Protein AF-A0A1H1FPR4-F1 (afdb_monomer_lite)

pLDDT: mean 75.67, std 19.86, range [38.19, 98.69]

Structure (mmCIF, N/CA/C/O backbone):
data_AF-A0A1H1FPR4-F1
#
_entry.id   AF-A0A1H1FPR4-F1
#
loop_
_atom_site.group_PDB
_atom_site.id
_atom_site.type_symbol
_atom_site.label_atom_id
_atom_site.label_alt_id
_atom_site.label_comp_id
_atom_site.label_asym_id
_atom_site.label_entity_id
_atom_site.label_seq_id
_atom_site.pdbx_PDB_ins_code
_atom_site.Cartn_x
_atom_site.Cartn_y
_atom_site.Cartn_z
_atom_site.occupancy
_atom_site.B_iso_or_equiv
_atom_site.auth_seq_id
_atom_site.auth_comp_id
_atom_site.auth_asym_id
_atom_site.auth_atom_id
_atom_site.pdbx_PDB_model_num
ATOM 1 N N . MET A 1 1 ? -59.303 -16.116 -23.645 1.00 38.19 1 MET A N 1
ATOM 2 C CA . MET A 1 1 ? -59.374 -14.776 -24.265 1.00 38.19 1 MET A CA 1
ATOM 3 C C . MET A 1 1 ? -58.955 -13.757 -23.212 1.00 38.19 1 MET A C 1
ATOM 5 O O . MET A 1 1 ? -59.707 -13.529 -22.277 1.00 38.19 1 MET A O 1
ATOM 9 N N . ARG A 1 2 ? -57.719 -13.250 -23.271 1.00 38.69 2 ARG A N 1
ATOM 10 C CA . ARG A 1 2 ? -57.224 -12.173 -22.400 1.00 38.69 2 ARG A CA 1
ATOM 11 C C . ARG A 1 2 ? -56.630 -11.097 -23.301 1.00 38.69 2 ARG A C 1
ATOM 13 O O . ARG A 1 2 ? -55.570 -11.296 -23.879 1.00 38.69 2 ARG A O 1
ATOM 20 N N . THR A 1 3 ? -57.348 -9.996 -23.438 1.00 39.88 3 THR A N 1
ATOM 21 C CA . THR A 1 3 ? -56.842 -8.715 -23.935 1.00 39.88 3 THR A CA 1
ATOM 22 C C . THR A 1 3 ? -56.737 -7.772 -22.748 1.00 39.88 3 THR A C 1
ATOM 24 O O . THR A 1 3 ? -57.637 -7.800 -21.920 1.00 39.88 3 THR A O 1
ATOM 27 N N . LEU A 1 4 ? -55.664 -6.983 -22.681 1.00 45.28 4 LEU A N 1
ATOM 28 C CA . LEU A 1 4 ? -55.531 -5.616 -22.137 1.00 45.28 4 LEU A CA 1
ATOM 29 C C . LEU A 1 4 ? -54.097 -5.459 -21.593 1.00 45.28 4 LEU A C 1
ATOM 31 O O . LEU A 1 4 ? -53.625 -6.348 -20.897 1.00 45.28 4 LEU A O 1
ATOM 35 N N . THR A 1 5 ? -53.330 -4.386 -21.753 1.00 43.66 5 THR A N 1
ATOM 36 C CA . THR A 1 5 ? -53.257 -3.241 -22.670 1.00 43.66 5 THR A CA 1
ATOM 37 C C . THR A 1 5 ? -51.860 -2.673 -22.403 1.00 43.66 5 THR A C 1
ATOM 39 O O . THR A 1 5 ? -51.445 -2.573 -21.248 1.00 43.66 5 THR A O 1
ATOM 42 N N . GLY A 1 6 ? -51.104 -2.369 -23.457 1.00 43.75 6 GLY A N 1
ATOM 43 C CA . GLY A 1 6 ? -49.732 -1.873 -23.362 1.00 43.75 6 GLY A CA 1
ATOM 44 C C . GLY A 1 6 ? -49.647 -0.494 -22.705 1.00 43.75 6 GLY A C 1
ATOM 45 O O . GLY A 1 6 ? -50.279 0.457 -23.162 1.00 43.75 6 GLY A O 1
ATOM 46 N N . ALA A 1 7 ? -48.821 -0.376 -21.667 1.00 49.09 7 ALA A N 1
ATOM 47 C CA . ALA A 1 7 ? -48.416 0.905 -21.107 1.00 49.09 7 ALA A CA 1
ATOM 48 C C . ALA A 1 7 ? -47.246 1.465 -21.933 1.00 49.09 7 ALA A C 1
ATOM 50 O O . ALA A 1 7 ? -46.097 1.055 -21.775 1.00 49.09 7 ALA A O 1
ATOM 51 N N . ARG A 1 8 ? -47.540 2.401 -22.842 1.00 53.94 8 ARG A N 1
ATOM 52 C CA . ARG A 1 8 ? -46.518 3.275 -23.436 1.00 53.94 8 ARG A CA 1
ATOM 53 C C . ARG A 1 8 ? -46.096 4.273 -22.361 1.00 53.94 8 ARG A C 1
ATOM 55 O O . ARG A 1 8 ? -46.830 5.210 -22.066 1.00 53.94 8 ARG A O 1
ATOM 62 N N . ALA A 1 9 ? -44.927 4.059 -21.767 1.00 53.78 9 ALA A N 1
ATOM 63 C CA . ALA A 1 9 ? -44.278 5.064 -20.941 1.00 53.78 9 ALA A CA 1
ATOM 64 C C . ALA A 1 9 ? -43.805 6.207 -21.853 1.00 53.78 9 ALA A C 1
ATOM 66 O O . ALA A 1 9 ? -42.829 6.069 -22.589 1.00 53.78 9 ALA A O 1
ATOM 67 N N . CYS A 1 10 ? -44.530 7.325 -21.845 1.00 42.03 10 CYS A N 1
ATOM 68 C CA . CYS A 1 10 ? -44.064 8.568 -22.444 1.00 42.03 10 CYS A CA 1
ATOM 69 C C . CYS A 1 10 ? -42.917 9.110 -21.584 1.00 42.03 10 CYS A C 1
ATOM 71 O O . CYS A 1 10 ? -43.144 9.682 -20.521 1.00 42.03 10 CYS A O 1
ATOM 73 N N . ILE A 1 11 ? -41.681 8.910 -22.039 1.00 56.12 11 ILE A N 1
ATOM 74 C CA . ILE A 1 11 ? -40.514 9.610 -21.505 1.00 56.12 11 ILE A CA 1
ATOM 75 C C . ILE A 1 11 ? -40.670 11.075 -21.919 1.00 56.12 11 ILE A C 1
ATOM 77 O O . ILE A 1 11 ? -40.460 11.431 -23.077 1.00 56.12 11 ILE A O 1
ATOM 81 N N . VAL A 1 12 ? -41.093 11.923 -20.982 1.00 54.78 12 VAL A N 1
ATOM 82 C CA . VAL A 1 12 ? -41.051 13.375 -21.159 1.00 54.78 12 VAL A CA 1
ATOM 83 C C . VAL A 1 12 ? -39.583 13.776 -21.071 1.00 54.78 12 VAL A C 1
ATOM 85 O O . VAL A 1 12 ? -39.021 13.901 -19.985 1.00 54.78 12 VAL A O 1
ATOM 88 N N . ALA A 1 13 ? -38.938 13.920 -22.227 1.00 52.47 13 ALA A N 1
ATOM 89 C CA . ALA A 1 13 ? -37.641 14.563 -22.327 1.00 52.47 13 ALA A CA 1
ATOM 90 C C . ALA A 1 13 ? -37.830 16.039 -21.959 1.00 52.47 13 ALA A C 1
ATOM 92 O O . ALA A 1 13 ? -38.255 16.850 -22.782 1.00 52.47 13 ALA A O 1
ATOM 93 N N . ILE A 1 14 ? -37.565 16.383 -20.700 1.00 56.62 14 ILE A N 1
ATOM 94 C CA . ILE A 1 14 ? -37.436 17.777 -20.289 1.00 56.62 14 ILE A CA 1
ATOM 95 C C . ILE A 1 14 ? -36.138 18.265 -20.927 1.00 56.62 14 ILE A C 1
ATOM 97 O O . ILE A 1 14 ? -35.048 18.062 -20.396 1.00 56.62 14 ILE A O 1
ATOM 101 N N . ALA A 1 15 ? -36.258 18.853 -22.116 1.00 56.34 15 ALA A N 1
ATOM 102 C CA . ALA A 1 15 ? -35.202 19.648 -22.709 1.00 56.34 15 ALA A CA 1
ATOM 103 C C . ALA A 1 15 ? -34.997 20.856 -21.792 1.00 56.34 15 ALA A C 1
ATOM 105 O O . ALA A 1 15 ? -35.689 21.867 -21.895 1.00 56.34 15 ALA A O 1
ATOM 106 N N . VAL A 1 16 ? -34.081 20.721 -20.834 1.00 54.50 16 VAL A N 1
ATOM 107 C CA . VAL A 1 16 ? -33.573 21.857 -20.074 1.00 54.50 16 VAL A CA 1
ATOM 108 C C . VAL A 1 16 ? -32.734 22.659 -21.060 1.00 54.50 16 VAL A C 1
ATOM 110 O O . VAL A 1 16 ? -31.539 22.427 -21.229 1.00 54.50 16 VAL A O 1
ATOM 113 N N . SER A 1 17 ? -33.393 23.560 -21.787 1.00 57.31 17 SER A N 1
ATOM 114 C CA . SER A 1 17 ? -32.734 24.612 -22.545 1.00 57.31 17 SER A CA 1
ATOM 115 C C . SER A 1 17 ? -32.020 25.501 -21.539 1.00 57.31 17 SER A C 1
ATOM 117 O O . SER A 1 17 ? -32.609 26.429 -20.990 1.00 57.31 17 SER A O 1
ATOM 119 N N . TRP A 1 18 ? -30.754 25.195 -21.263 1.00 51.25 18 TRP A N 1
ATOM 120 C CA . TRP A 1 18 ? -29.868 26.161 -20.639 1.00 51.25 18 TRP A CA 1
ATOM 121 C C . TRP A 1 18 ? -29.733 27.318 -21.631 1.00 51.25 18 TRP A C 1
ATOM 123 O O . TRP A 1 18 ? -29.214 27.097 -22.730 1.00 51.25 18 TRP A O 1
ATOM 133 N N . PRO A 1 19 ? -30.208 28.536 -21.316 1.00 52.88 19 PRO A N 1
ATOM 134 C CA . PRO A 1 19 ? -29.803 29.676 -22.109 1.00 52.88 19 PRO A CA 1
ATOM 135 C C . PRO A 1 19 ? -28.280 29.731 -22.026 1.00 52.88 19 PRO A C 1
ATOM 137 O O . PRO A 1 19 ? -27.708 29.683 -20.934 1.00 52.88 19 PRO A O 1
ATOM 140 N N . ALA A 1 20 ? -27.621 29.796 -23.180 1.00 60.09 20 ALA A N 1
ATOM 141 C CA . ALA A 1 20 ? -26.224 30.175 -23.248 1.00 60.09 20 ALA A CA 1
ATOM 142 C C . ALA A 1 20 ? -26.132 31.618 -22.740 1.00 60.09 20 ALA A C 1
ATOM 144 O O . ALA A 1 20 ? -26.226 32.574 -23.507 1.00 60.09 20 ALA A O 1
ATOM 145 N N . ILE A 1 21 ? -26.019 31.784 -21.423 1.00 59.81 21 ILE A N 1
ATOM 146 C CA . ILE A 1 21 ? -25.610 33.044 -20.827 1.00 59.81 21 ILE A CA 1
ATOM 147 C C . ILE A 1 21 ? -24.144 33.183 -21.216 1.00 59.81 21 ILE A C 1
ATOM 149 O O . ILE A 1 21 ? -23.246 32.647 -20.569 1.00 59.81 21 ILE A O 1
ATOM 153 N N . VAL A 1 22 ? -23.915 33.865 -22.334 1.00 56.72 22 VAL A N 1
ATOM 154 C CA . VAL A 1 22 ? -22.601 34.374 -22.699 1.00 56.72 22 VAL A CA 1
ATOM 155 C C . VAL A 1 22 ? -22.276 35.448 -21.667 1.00 56.72 22 VAL A C 1
ATOM 157 O O . VAL A 1 22 ? -22.630 36.614 -21.823 1.00 56.72 22 VAL A O 1
ATOM 160 N N . LEU A 1 23 ? -21.639 35.052 -20.566 1.00 53.31 23 LEU A N 1
ATOM 161 C CA . LEU A 1 23 ? -20.931 35.995 -19.714 1.00 53.31 23 LEU A CA 1
ATOM 162 C C . LEU A 1 23 ? -19.725 36.474 -20.522 1.00 53.31 23 LEU A C 1
ATOM 164 O O . LEU A 1 23 ? -18.669 35.842 -20.514 1.00 53.31 23 LEU A O 1
ATOM 168 N N . ALA A 1 24 ? -19.895 37.579 -21.247 1.00 52.72 24 ALA A N 1
ATOM 169 C CA . ALA A 1 24 ? -18.784 38.379 -21.735 1.00 52.72 24 ALA A CA 1
ATOM 170 C C . ALA A 1 24 ? -18.049 38.945 -20.510 1.00 52.72 24 ALA A C 1
ATOM 172 O O . ALA A 1 24 ? -18.307 40.055 -20.057 1.00 52.72 24 ALA A O 1
ATOM 173 N N . GLN A 1 25 ? -17.174 38.134 -19.916 1.00 49.97 25 GLN A N 1
ATOM 174 C CA . GLN A 1 25 ? -16.250 38.571 -18.880 1.00 49.97 25 GLN A CA 1
ATOM 175 C C . GLN A 1 25 ? -15.122 39.336 -19.567 1.00 49.97 25 GLN A C 1
ATOM 177 O O . GLN A 1 25 ? -14.065 38.786 -19.864 1.00 49.97 25 GLN A O 1
ATOM 182 N N . SER A 1 26 ? -15.344 40.617 -19.850 1.00 57.44 26 SER A N 1
ATOM 183 C CA . SER A 1 26 ? -14.222 41.540 -19.970 1.00 57.44 26 SER A CA 1
ATOM 184 C C . SER A 1 26 ? -13.587 41.643 -18.585 1.00 57.44 26 SER A C 1
ATOM 186 O O . SER A 1 26 ? -14.205 42.179 -17.662 1.00 57.44 26 SER A O 1
ATOM 188 N N . ALA A 1 27 ? -12.393 41.069 -18.423 1.00 57.62 27 ALA A N 1
ATOM 189 C CA . ALA A 1 27 ? -11.623 41.188 -17.193 1.00 57.62 27 ALA A CA 1
ATOM 190 C C . ALA A 1 27 ? -11.406 42.682 -16.880 1.00 57.62 27 ALA A C 1
ATOM 192 O O . ALA A 1 27 ? -10.983 43.424 -17.774 1.00 57.62 27 ALA A O 1
ATOM 193 N N . PRO A 1 28 ? -11.711 43.155 -15.659 1.00 60.66 28 PRO A N 1
ATOM 194 C CA . PRO A 1 28 ? -11.405 44.523 -15.278 1.00 60.66 28 PRO A CA 1
ATOM 195 C C . PRO A 1 28 ? -9.892 44.738 -15.367 1.00 60.66 28 PRO A C 1
ATOM 197 O O . PRO A 1 28 ? -9.113 43.999 -14.768 1.00 60.66 28 PRO A O 1
ATOM 200 N N . THR A 1 29 ? -9.474 45.745 -16.134 1.00 64.44 29 THR A N 1
ATOM 201 C CA . THR A 1 29 ? -8.078 46.186 -16.182 1.00 64.44 29 THR A CA 1
ATOM 202 C C . THR A 1 29 ? -7.654 46.640 -14.784 1.00 64.44 29 THR A C 1
ATOM 204 O O . THR A 1 29 ? -8.335 47.500 -14.213 1.00 64.44 29 THR A O 1
ATOM 207 N N . PRO A 1 30 ? -6.567 46.095 -14.212 1.00 59.00 30 PRO A N 1
ATOM 208 C CA . PRO A 1 30 ? -6.102 46.517 -12.901 1.00 59.00 30 PRO A CA 1
ATOM 209 C C . PRO A 1 30 ? -5.648 47.987 -12.940 1.00 59.00 30 PRO A C 1
ATOM 211 O O . PRO A 1 30 ? -5.125 48.445 -13.962 1.00 59.00 30 PRO A O 1
ATOM 214 N N . PRO A 1 31 ? -5.842 48.750 -11.850 1.00 66.50 31 PRO A N 1
ATOM 215 C CA . PRO A 1 31 ? -5.324 50.108 -11.755 1.00 66.50 31 PRO A CA 1
ATOM 216 C C . PRO A 1 31 ? -3.788 50.099 -11.869 1.00 66.50 31 PRO A C 1
ATOM 218 O O . PRO A 1 31 ? -3.139 49.170 -11.377 1.00 66.50 31 PRO A O 1
ATOM 221 N N . PRO A 1 32 ? -3.181 51.120 -12.498 1.00 64.19 32 PRO A N 1
ATOM 222 C CA . PRO A 1 32 ? -1.733 51.183 -12.648 1.00 64.19 32 PRO A CA 1
ATOM 223 C C . PRO A 1 32 ? -1.058 51.251 -11.270 1.00 64.19 32 PRO A C 1
ATOM 225 O O . PRO A 1 32 ? -1.374 52.126 -10.467 1.00 64.19 32 PRO A O 1
ATOM 228 N N . GLY A 1 33 ? -0.123 50.332 -11.003 1.00 63.41 33 GLY A N 1
ATOM 229 C CA . GLY A 1 33 ? 0.738 50.371 -9.811 1.00 63.41 33 GLY A CA 1
ATOM 230 C C . GLY A 1 33 ? 0.690 49.152 -8.884 1.00 63.41 33 GLY A C 1
ATOM 231 O O . GLY A 1 33 ? 1.468 49.113 -7.935 1.00 63.41 33 GLY A O 1
ATOM 232 N N . ILE A 1 34 ? -0.153 48.147 -9.144 1.00 55.28 34 ILE A N 1
ATOM 233 C CA . ILE A 1 34 ? -0.073 46.852 -8.446 1.00 55.28 34 ILE A CA 1
ATOM 234 C C . ILE A 1 34 ? 0.767 45.890 -9.305 1.00 55.28 34 ILE A C 1
ATOM 236 O O . ILE A 1 34 ? 0.373 45.626 -10.442 1.00 55.28 34 ILE A O 1
ATOM 240 N N . PRO A 1 35 ? 1.913 45.370 -8.824 1.00 59.03 35 PRO A N 1
ATOM 241 C CA . PRO A 1 35 ? 2.645 44.341 -9.554 1.00 59.03 35 PRO A CA 1
ATOM 242 C C . PRO A 1 35 ? 1.796 43.067 -9.643 1.00 59.03 35 PRO A C 1
ATOM 244 O O . PRO A 1 35 ? 1.210 42.632 -8.651 1.00 59.03 35 PRO A O 1
ATOM 247 N N . GLU A 1 36 ? 1.728 42.471 -10.832 1.00 57.53 36 GLU A N 1
ATOM 248 C CA . GLU A 1 36 ? 1.049 41.195 -11.046 1.00 57.53 36 GLU A CA 1
ATOM 249 C C . GLU A 1 36 ? 1.699 40.121 -10.159 1.00 57.53 36 GLU A C 1
ATOM 251 O O . GLU A 1 36 ? 2.926 39.980 -10.128 1.00 57.53 36 GLU A O 1
ATOM 256 N N . ALA A 1 37 ? 0.891 39.403 -9.373 1.00 62.94 37 ALA A N 1
ATOM 257 C CA . ALA A 1 37 ? 1.402 38.334 -8.525 1.00 62.94 37 ALA A CA 1
ATOM 258 C C . ALA A 1 37 ? 2.059 37.265 -9.418 1.00 62.94 37 ALA A C 1
ATOM 260 O O . ALA A 1 37 ? 1.462 36.894 -10.432 1.00 62.94 37 ALA A O 1
ATOM 261 N N . PRO A 1 38 ? 3.256 36.746 -9.081 1.00 59.19 38 PRO A N 1
ATOM 262 C CA . PRO A 1 38 ? 3.921 35.757 -9.918 1.00 59.19 38 PRO A CA 1
ATOM 263 C C . PRO A 1 38 ? 3.021 34.532 -10.118 1.00 59.19 38 PRO A C 1
ATOM 265 O O . PRO A 1 38 ? 2.760 33.782 -9.175 1.00 59.19 38 PRO A O 1
ATOM 268 N N . ILE A 1 39 ? 2.547 34.308 -11.345 1.00 66.00 39 ILE A N 1
ATOM 269 C CA . ILE A 1 39 ? 1.852 33.071 -11.704 1.00 66.00 39 ILE A CA 1
ATOM 270 C C . ILE A 1 39 ? 2.922 31.981 -11.773 1.00 66.00 39 ILE A C 1
ATOM 272 O O . ILE A 1 39 ? 3.635 31.841 -12.764 1.00 66.00 39 ILE A O 1
ATOM 276 N N . GLY A 1 40 ? 3.088 31.246 -10.676 1.00 49.41 40 GLY A N 1
ATOM 277 C CA . GLY A 1 40 ? 4.188 30.305 -10.526 1.00 49.41 40 GLY A CA 1
ATOM 278 C C . GLY A 1 40 ? 3.878 29.146 -9.592 1.00 49.41 40 GLY A C 1
ATOM 279 O O . GLY A 1 40 ? 4.593 28.943 -8.619 1.00 49.41 40 GLY A O 1
ATOM 280 N N . HIS A 1 41 ? 2.889 28.312 -9.914 1.00 58.78 41 HIS A N 1
ATOM 281 C CA . HIS A 1 41 ? 2.938 26.912 -9.477 1.00 58.78 41 HIS A CA 1
ATOM 282 C C . HIS A 1 41 ? 3.896 26.154 -10.406 1.00 58.78 41 HIS A C 1
ATOM 284 O O . HIS A 1 41 ? 3.476 25.354 -11.239 1.00 58.78 41 HIS A O 1
ATOM 290 N N . ARG A 1 42 ? 5.202 26.436 -10.329 1.00 69.69 42 ARG A N 1
ATOM 291 C CA . ARG A 1 42 ? 6.185 25.588 -11.008 1.00 69.69 42 ARG A CA 1
ATOM 292 C C . ARG A 1 42 ? 6.304 24.308 -10.186 1.00 69.69 42 ARG A C 1
ATOM 294 O O . ARG A 1 42 ? 6.854 24.342 -9.089 1.00 69.69 42 ARG A O 1
ATOM 301 N N . GLN A 1 43 ? 5.783 23.191 -10.696 1.00 61.91 43 GLN A N 1
ATOM 302 C CA . GLN A 1 43 ? 6.103 21.885 -10.119 1.00 61.91 43 GLN A CA 1
ATOM 303 C C . GLN A 1 43 ? 7.633 21.713 -10.134 1.00 61.91 43 GLN A C 1
ATOM 305 O O . GLN A 1 43 ? 8.254 21.981 -11.171 1.00 61.91 43 GLN A O 1
ATOM 310 N N . PRO A 1 44 ? 8.251 21.302 -9.011 1.00 64.25 44 PRO A N 1
ATOM 311 C CA . PRO A 1 44 ? 9.666 20.975 -8.976 1.00 64.25 44 PRO A CA 1
ATOM 312 C C . PRO A 1 44 ? 9.990 19.963 -10.077 1.00 64.25 44 PRO A C 1
ATOM 314 O O . PRO A 1 44 ? 9.358 18.914 -10.184 1.00 64.25 44 PRO A O 1
ATOM 317 N N . THR A 1 45 ? 10.966 20.282 -10.920 1.00 64.12 45 THR A N 1
ATOM 318 C CA . THR A 1 45 ? 11.543 19.302 -11.847 1.00 64.12 45 THR A CA 1
ATOM 319 C C . THR A 1 45 ? 12.381 18.300 -11.053 1.00 64.12 45 THR A C 1
ATOM 321 O O . THR A 1 45 ? 12.915 18.673 -10.010 1.00 64.12 45 THR A O 1
ATOM 324 N N . ALA A 1 46 ? 12.557 17.066 -11.538 1.00 61.78 46 ALA A N 1
ATOM 325 C CA . ALA A 1 46 ? 13.282 16.007 -10.816 1.00 61.78 46 ALA A CA 1
ATOM 326 C C . ALA A 1 46 ? 14.637 16.463 -10.227 1.00 61.78 46 ALA A C 1
ATOM 328 O O . ALA A 1 46 ? 14.929 16.171 -9.076 1.00 61.78 46 ALA A O 1
ATOM 329 N N . GLY A 1 47 ? 15.399 17.293 -10.952 1.00 65.44 47 GLY A N 1
ATOM 330 C CA . GLY A 1 47 ? 16.683 17.833 -10.476 1.00 65.44 47 GLY A CA 1
ATOM 331 C C . GLY A 1 47 ? 16.612 18.890 -9.361 1.00 65.44 47 GLY A C 1
ATOM 332 O O . GLY A 1 47 ? 17.649 19.329 -8.882 1.00 65.44 47 GLY A O 1
ATOM 333 N N . SER A 1 48 ? 15.417 19.331 -8.957 1.00 63.72 48 SER A N 1
ATOM 334 C CA . SER A 1 48 ? 15.208 20.267 -7.834 1.00 63.72 48 SER A CA 1
ATOM 335 C C . SER A 1 48 ? 14.745 19.579 -6.548 1.00 63.72 48 SER A C 1
ATOM 337 O O . SER A 1 48 ? 14.579 20.244 -5.527 1.00 63.72 48 SER A O 1
ATOM 339 N N . VAL A 1 49 ? 14.550 18.258 -6.590 1.00 69.75 49 VAL A N 1
ATOM 340 C CA . VAL A 1 49 ? 14.283 17.451 -5.402 1.00 69.75 49 VAL A CA 1
ATOM 341 C C . VAL A 1 49 ? 15.641 17.013 -4.841 1.00 69.75 49 VAL A C 1
ATOM 343 O O . VAL A 1 49 ? 16.368 16.308 -5.542 1.00 69.75 49 VAL A O 1
ATOM 346 N N . PRO A 1 50 ? 16.037 17.446 -3.630 1.00 63.78 50 PRO A N 1
ATOM 347 C CA . PRO A 1 50 ? 17.248 16.931 -3.001 1.00 63.78 50 PRO A CA 1
ATOM 348 C C . PRO A 1 50 ? 17.144 15.410 -2.828 1.00 63.78 50 PRO A C 1
ATOM 350 O O . PRO A 1 50 ? 16.044 14.865 -2.704 1.00 63.78 50 PRO A O 1
ATOM 353 N N . ALA A 1 51 ? 18.284 14.715 -2.833 1.00 61.56 51 ALA A N 1
ATOM 354 C CA . ALA A 1 51 ? 18.311 13.290 -2.526 1.00 61.56 51 ALA A CA 1
ATOM 355 C C . ALA A 1 51 ? 17.656 13.039 -1.154 1.00 61.56 51 ALA A C 1
ATOM 357 O O . ALA A 1 51 ? 17.684 13.895 -0.271 1.00 61.56 51 ALA A O 1
ATOM 358 N N . ASN A 1 52 ? 17.016 11.883 -0.981 1.00 64.44 52 ASN A N 1
ATOM 359 C CA . ASN A 1 52 ? 16.344 11.548 0.270 1.00 64.44 52 ASN A CA 1
ATOM 360 C C . ASN A 1 52 ? 17.380 11.325 1.391 1.00 64.44 52 ASN A C 1
ATOM 362 O O . ASN A 1 52 ? 17.841 10.209 1.613 1.00 64.44 52 ASN A O 1
ATOM 366 N N . ASP A 1 53 ? 17.741 12.394 2.100 1.00 60.69 53 ASP A N 1
ATOM 367 C CA . ASP A 1 53 ? 18.652 12.367 3.251 1.00 60.69 53 ASP A CA 1
ATOM 368 C C . ASP A 1 53 ? 17.940 11.981 4.569 1.00 60.69 53 ASP A C 1
ATOM 370 O O . ASP A 1 53 ? 18.540 12.018 5.645 1.00 60.69 53 ASP A O 1
ATOM 374 N N . SER A 1 54 ? 16.655 11.590 4.526 1.00 53.81 54 SER A N 1
ATOM 375 C CA . SER A 1 54 ? 15.862 11.287 5.734 1.00 53.81 54 SER A CA 1
ATOM 376 C C . SER A 1 54 ? 16.090 9.885 6.315 1.00 53.81 54 SER A C 1
ATOM 378 O O . SER A 1 54 ? 15.472 9.527 7.316 1.00 53.81 54 SER A O 1
ATOM 380 N N . VAL A 1 55 ? 17.030 9.095 5.788 1.00 55.28 55 VAL A N 1
ATOM 381 C CA . VAL A 1 55 ? 17.429 7.804 6.384 1.00 55.28 55 VAL A CA 1
ATOM 382 C C . VAL A 1 55 ? 18.455 7.981 7.507 1.00 55.28 55 VAL A C 1
ATOM 384 O O . VAL A 1 55 ? 19.513 7.356 7.518 1.00 55.28 55 VAL A O 1
ATOM 387 N N . LYS A 1 56 ? 18.146 8.809 8.511 1.00 50.59 56 LYS A N 1
ATOM 388 C CA . LYS A 1 56 ? 18.865 8.759 9.789 1.00 50.59 56 LYS A CA 1
ATOM 389 C C . LYS A 1 56 ? 18.016 8.059 10.838 1.00 50.59 56 LYS A C 1
ATOM 391 O O . LYS A 1 56 ? 17.354 8.696 11.648 1.00 50.59 56 LYS A O 1
ATOM 396 N N . GLY A 1 57 ? 18.135 6.732 10.849 1.00 48.12 57 GLY A N 1
ATOM 397 C CA . GLY A 1 57 ? 17.987 5.955 12.075 1.00 48.12 57 GLY A CA 1
ATOM 398 C C . GLY A 1 57 ? 17.035 4.774 11.998 1.00 48.12 57 GLY A C 1
ATOM 399 O O . GLY A 1 57 ? 15.983 4.819 12.613 1.00 48.12 57 GLY A O 1
ATOM 400 N N . LEU A 1 58 ? 17.471 3.685 11.367 1.00 49.69 58 LEU A N 1
ATOM 401 C CA . LEU A 1 58 ? 17.300 2.328 11.893 1.00 49.69 58 LEU A CA 1
ATOM 402 C C . LEU A 1 58 ? 18.653 1.644 11.687 1.00 49.69 58 LEU A C 1
ATOM 404 O O . LEU A 1 58 ? 19.167 1.607 10.571 1.00 49.69 58 LEU A O 1
ATOM 408 N N . GLY A 1 59 ? 19.280 1.253 12.794 1.00 39.28 59 GLY A N 1
ATOM 409 C CA . GLY A 1 59 ? 20.664 0.801 12.844 1.00 39.28 59 GLY A CA 1
ATOM 410 C C . GLY A 1 59 ? 20.956 -0.328 11.861 1.00 39.28 59 GLY A C 1
ATOM 411 O O . GLY A 1 59 ? 20.168 -1.255 11.696 1.00 39.28 59 GLY A O 1
ATOM 412 N N . ALA A 1 60 ? 22.116 -0.226 11.220 1.00 49.19 60 ALA A N 1
ATOM 413 C CA . ALA A 1 60 ? 22.734 -1.332 10.524 1.00 49.19 60 ALA A CA 1
ATOM 414 C C . ALA A 1 60 ? 23.303 -2.300 11.570 1.00 49.19 60 ALA A C 1
ATOM 416 O O . ALA A 1 60 ? 24.395 -2.078 12.091 1.00 49.19 60 ALA A O 1
ATOM 417 N N . ASP A 1 61 ? 22.579 -3.376 11.862 1.00 39.56 61 ASP A N 1
ATOM 418 C CA . ASP A 1 61 ? 23.228 -4.641 12.174 1.00 39.56 61 ASP A CA 1
ATOM 419 C C . ASP A 1 61 ? 23.300 -5.465 10.883 1.00 39.56 61 ASP A C 1
ATOM 421 O O . ASP A 1 61 ? 22.314 -5.829 10.247 1.00 39.56 61 ASP A O 1
ATOM 425 N N . ALA A 1 62 ? 24.531 -5.653 10.421 1.00 46.03 62 ALA A N 1
ATOM 426 C CA . ALA A 1 62 ? 24.849 -6.564 9.346 1.00 46.03 62 ALA A CA 1
ATOM 427 C C . ALA A 1 62 ? 25.068 -7.950 9.960 1.00 46.03 62 ALA A C 1
ATOM 429 O O . ALA A 1 62 ? 26.086 -8.192 10.606 1.00 46.03 62 ALA A O 1
ATOM 430 N N . ALA A 1 63 ? 24.140 -8.869 9.715 1.00 45.25 63 ALA A N 1
ATOM 431 C CA . ALA A 1 63 ? 24.400 -10.302 9.752 1.00 45.25 63 ALA A CA 1
ATOM 432 C C . ALA A 1 63 ? 23.603 -10.964 8.623 1.00 45.25 63 ALA A C 1
ATOM 434 O O . ALA A 1 63 ? 22.395 -10.780 8.498 1.00 45.25 63 ALA A O 1
ATOM 435 N N . GLY A 1 64 ? 24.328 -11.645 7.737 1.00 45.88 64 GLY A N 1
ATOM 436 C CA . GLY A 1 64 ? 23.815 -12.181 6.485 1.00 45.88 64 GLY A CA 1
ATOM 437 C C . GLY A 1 64 ? 22.880 -13.381 6.625 1.00 45.88 64 GLY A C 1
ATOM 438 O O . GLY A 1 64 ? 22.691 -13.945 7.699 1.00 45.88 64 GLY A O 1
ATOM 439 N N . GLY A 1 65 ? 22.366 -13.799 5.469 1.00 44.50 65 GLY A N 1
ATOM 440 C CA . GLY A 1 65 ? 21.673 -15.068 5.280 1.00 44.50 65 GLY A CA 1
ATOM 441 C C . GLY A 1 65 ? 20.183 -14.898 5.026 1.00 44.50 65 GLY A C 1
ATOM 442 O O . GLY A 1 65 ? 19.425 -14.495 5.903 1.00 44.50 65 GLY A O 1
ATOM 443 N N . ASP A 1 66 ? 19.788 -15.244 3.807 1.00 48.41 66 ASP A N 1
ATOM 444 C CA . ASP A 1 66 ? 18.444 -15.423 3.267 1.00 48.41 66 ASP A CA 1
ATOM 445 C C . ASP A 1 66 ? 17.440 -16.032 4.258 1.00 48.41 66 ASP A C 1
ATOM 447 O O . ASP A 1 66 ? 17.096 -17.207 4.210 1.00 48.41 66 ASP A O 1
ATOM 451 N N . THR A 1 67 ? 16.919 -15.214 5.163 1.00 50.09 67 THR A N 1
ATOM 452 C CA . THR A 1 67 ? 15.786 -15.578 6.013 1.00 50.09 67 THR A CA 1
ATOM 453 C C . THR A 1 67 ? 14.989 -14.331 6.315 1.00 50.09 67 THR A C 1
ATOM 455 O O . THR A 1 67 ? 14.821 -13.878 7.442 1.00 50.09 67 THR A O 1
ATOM 458 N N . PHE A 1 68 ? 14.405 -13.791 5.258 1.00 51.47 68 PHE A N 1
ATOM 459 C CA . PHE A 1 68 ? 13.110 -13.183 5.433 1.00 51.47 68 PHE A CA 1
ATOM 460 C C . PHE A 1 68 ? 12.191 -14.195 6.147 1.00 51.47 68 PHE A C 1
ATOM 462 O O . PHE A 1 68 ? 11.839 -15.232 5.582 1.00 51.47 68 PHE A O 1
ATOM 469 N N . GLY A 1 69 ? 11.887 -13.942 7.421 1.00 58.75 69 GLY A N 1
ATOM 470 C CA . GLY A 1 69 ? 11.150 -14.863 8.286 1.00 58.75 69 GLY A CA 1
ATOM 471 C C . GLY A 1 69 ? 9.731 -15.205 7.786 1.00 58.75 69 GLY A C 1
ATOM 472 O O . GLY A 1 69 ? 9.299 -14.750 6.723 1.00 58.75 69 GLY A O 1
ATOM 473 N N . PRO A 1 70 ? 8.939 -15.971 8.564 1.00 62.53 70 PRO A N 1
ATOM 474 C CA . PRO A 1 70 ? 7.584 -16.412 8.185 1.00 62.53 70 PRO A CA 1
ATOM 475 C C . PRO A 1 70 ? 6.628 -15.276 7.769 1.00 62.53 70 PRO A C 1
ATOM 477 O O . PRO A 1 70 ? 5.647 -15.511 7.058 1.00 62.53 70 PRO A O 1
ATOM 480 N N . ALA A 1 71 ? 6.930 -14.033 8.150 1.00 67.94 71 ALA A N 1
ATOM 481 C CA . ALA A 1 71 ? 6.186 -12.851 7.742 1.00 67.94 71 ALA A CA 1
ATOM 482 C C . ALA A 1 71 ? 6.202 -12.597 6.226 1.00 67.94 71 ALA A C 1
ATOM 484 O O . ALA A 1 71 ? 5.152 -12.270 5.681 1.00 67.94 71 ALA A O 1
ATOM 485 N N . LEU A 1 72 ? 7.314 -12.825 5.510 1.00 72.88 72 LEU A N 1
ATOM 486 C CA . LEU A 1 72 ? 7.340 -12.598 4.054 1.00 72.88 72 LEU A CA 1
ATOM 487 C C . LEU A 1 72 ? 6.398 -13.528 3.289 1.00 72.88 72 LEU A C 1
ATOM 489 O O . LEU A 1 72 ? 5.821 -13.130 2.282 1.00 72.88 72 LEU A O 1
ATOM 493 N N . ARG A 1 73 ? 6.203 -14.758 3.778 1.00 79.69 73 ARG A N 1
ATOM 494 C CA . ARG A 1 73 ? 5.233 -15.701 3.193 1.00 79.69 73 ARG A CA 1
ATOM 495 C C . ARG A 1 73 ? 3.791 -15.221 3.352 1.00 79.69 73 ARG A C 1
ATOM 497 O O . ARG A 1 73 ? 2.918 -15.669 2.618 1.00 79.69 73 ARG A O 1
ATOM 504 N N . SER A 1 74 ? 3.565 -14.346 4.326 1.00 87.69 74 SER A N 1
ATOM 505 C CA . SER A 1 74 ? 2.255 -13.831 4.710 1.00 87.69 74 SER A CA 1
ATOM 506 C C . SER A 1 74 ? 1.944 -12.477 4.071 1.00 87.69 74 SER A C 1
ATOM 508 O O . SER A 1 74 ? 0.799 -12.033 4.143 1.00 87.69 74 SER A O 1
ATOM 510 N N . LEU A 1 75 ? 2.943 -11.815 3.475 1.00 94.06 75 LEU A N 1
ATOM 511 C CA . LEU A 1 75 ? 2.743 -10.571 2.744 1.00 94.06 75 LEU A CA 1
ATOM 512 C C . LEU A 1 75 ? 2.077 -10.834 1.388 1.00 94.06 75 LEU A C 1
ATOM 514 O O . LEU A 1 75 ? 2.348 -11.856 0.746 1.00 94.06 75 LEU A O 1
ATOM 518 N N . PRO A 1 76 ? 1.255 -9.891 0.896 1.00 93.94 76 PRO A N 1
ATOM 519 C CA . PRO A 1 76 ? 0.833 -9.916 -0.493 1.00 93.94 76 PRO A CA 1
ATOM 520 C C . PRO A 1 76 ? 2.059 -9.812 -1.410 1.00 93.94 76 PRO A C 1
ATOM 522 O O . PRO A 1 76 ? 3.012 -9.077 -1.140 1.00 93.94 76 PRO A O 1
ATOM 525 N N . LYS A 1 77 ? 2.035 -10.573 -2.506 1.00 94.06 77 LYS A N 1
ATOM 526 C CA . LYS A 1 77 ? 3.077 -10.547 -3.536 1.00 94.06 77 LYS A CA 1
ATOM 527 C C . LYS A 1 77 ? 2.747 -9.436 -4.529 1.00 94.06 77 LYS A C 1
ATOM 529 O O . LYS A 1 77 ? 1.886 -9.633 -5.384 1.00 94.06 77 LYS A O 1
ATOM 534 N N . LEU A 1 78 ? 3.383 -8.280 -4.370 1.00 95.94 78 LEU A N 1
ATOM 535 C CA . LEU A 1 78 ? 3.234 -7.135 -5.267 1.00 95.94 78 LEU A CA 1
ATOM 536 C C . LEU A 1 78 ? 4.436 -7.087 -6.217 1.00 95.94 78 LEU A C 1
ATOM 538 O O . LEU A 1 78 ? 5.559 -7.408 -5.820 1.00 95.94 78 LEU A O 1
ATOM 542 N N . ASP A 1 79 ? 4.200 -6.729 -7.479 1.00 96.38 79 ASP A N 1
ATOM 543 C CA . ASP A 1 79 ? 5.256 -6.652 -8.489 1.00 96.38 79 ASP A CA 1
ATOM 544 C C . ASP A 1 79 ? 5.870 -5.249 -8.512 1.00 96.38 79 ASP A C 1
ATOM 546 O O . ASP A 1 79 ? 5.352 -4.336 -9.149 1.00 96.38 79 ASP A O 1
ATOM 550 N N . ILE A 1 80 ? 7.012 -5.103 -7.839 1.00 96.69 80 ILE A N 1
ATOM 551 C CA . ILE A 1 80 ? 7.742 -3.834 -7.717 1.00 96.69 80 ILE A CA 1
ATOM 552 C C . ILE A 1 80 ? 8.095 -3.234 -9.088 1.00 96.69 80 ILE A C 1
ATOM 554 O O . ILE A 1 80 ? 8.065 -2.016 -9.265 1.00 96.69 80 ILE A O 1
ATOM 558 N N . LYS A 1 81 ? 8.421 -4.061 -10.089 1.00 95.31 81 LYS A N 1
ATOM 559 C CA . LYS A 1 81 ? 8.783 -3.551 -11.420 1.00 95.31 81 LYS A CA 1
ATOM 560 C C . LYS A 1 81 ? 7.562 -3.002 -12.144 1.00 95.31 81 LYS A C 1
ATOM 562 O O . LYS A 1 81 ? 7.666 -1.964 -12.795 1.00 95.31 81 LYS A O 1
ATOM 567 N N . ALA A 1 82 ? 6.417 -3.673 -12.024 1.00 95.62 82 ALA A N 1
ATOM 568 C CA . ALA A 1 82 ? 5.155 -3.179 -12.555 1.00 95.62 82 ALA A CA 1
ATOM 569 C C . ALA A 1 82 ? 4.773 -1.847 -11.895 1.00 95.62 82 ALA A C 1
ATOM 571 O O . ALA A 1 82 ? 4.416 -0.902 -12.603 1.00 95.62 82 ALA A O 1
ATOM 572 N N . THR A 1 83 ? 4.934 -1.736 -10.575 1.00 96.12 83 THR A N 1
ATOM 573 C CA . THR A 1 83 ? 4.693 -0.505 -9.804 1.00 96.12 83 THR A CA 1
ATOM 574 C C . THR A 1 83 ? 5.577 0.642 -10.279 1.00 96.12 83 THR A C 1
ATOM 576 O O . THR A 1 83 ? 5.079 1.716 -10.615 1.00 96.12 83 THR A O 1
ATOM 579 N N . CYS A 1 84 ? 6.877 0.389 -10.435 1.00 95.69 84 CYS A N 1
ATOM 580 C CA . CYS A 1 84 ? 7.845 1.401 -10.851 1.00 95.69 84 CYS A CA 1
ATOM 581 C C . CYS A 1 84 ? 7.897 1.655 -12.362 1.00 95.69 84 CYS A C 1
ATOM 583 O O . CYS A 1 84 ? 8.629 2.539 -12.802 1.00 95.69 84 CYS A O 1
ATOM 585 N N . SER A 1 85 ? 7.135 0.926 -13.181 1.00 92.69 85 SER A N 1
ATOM 586 C CA . SER A 1 85 ? 7.190 1.034 -14.648 1.00 92.69 85 SER A CA 1
ATOM 587 C C . SER A 1 85 ? 6.978 2.465 -15.161 1.00 92.69 85 SER A C 1
ATOM 589 O O . SER A 1 85 ? 7.642 2.892 -16.101 1.00 92.69 85 SER A O 1
ATOM 591 N N . ARG A 1 86 ? 6.121 3.245 -14.492 1.00 88.69 86 ARG A N 1
ATOM 592 C CA . ARG A 1 86 ? 5.846 4.651 -14.832 1.00 88.69 86 ARG A CA 1
ATOM 593 C C . ARG A 1 86 ? 7.004 5.605 -14.541 1.00 88.69 86 ARG A C 1
ATOM 595 O O . ARG A 1 86 ? 7.032 6.693 -15.101 1.00 88.69 86 ARG A O 1
ATOM 602 N N . ALA A 1 87 ? 7.949 5.207 -13.691 1.00 89.19 87 ALA A N 1
ATOM 603 C CA . ALA A 1 87 ? 9.148 5.983 -13.387 1.00 89.19 87 ALA A CA 1
ATOM 604 C C . ALA A 1 87 ? 10.291 5.725 -14.387 1.00 89.19 87 ALA A C 1
ATOM 606 O O . ALA A 1 87 ? 11.375 6.291 -14.237 1.00 89.19 87 ALA A O 1
ATOM 607 N N . GLN A 1 88 ? 10.086 4.863 -15.394 1.00 86.94 88 GLN A N 1
ATOM 608 C CA . GLN A 1 88 ? 11.092 4.633 -16.427 1.00 86.94 88 GLN A CA 1
ATOM 609 C C . GLN A 1 88 ? 11.316 5.888 -17.288 1.00 86.94 88 GLN A C 1
ATOM 611 O O . GLN A 1 88 ? 10.361 6.589 -17.632 1.00 86.94 88 GLN A O 1
ATOM 616 N N . PRO A 1 89 ? 12.570 6.178 -17.676 1.00 81.12 89 PRO A N 1
ATOM 617 C CA . PRO A 1 89 ? 12.867 7.324 -18.523 1.00 81.12 89 PRO A CA 1
ATOM 618 C C . PRO A 1 89 ? 12.303 7.112 -19.936 1.00 81.12 89 PRO A C 1
ATOM 620 O O . PRO A 1 89 ? 12.588 6.105 -20.578 1.00 81.12 89 PRO A O 1
ATOM 623 N N . ILE A 1 90 ? 11.538 8.087 -20.440 1.00 76.31 90 ILE A N 1
ATOM 624 C CA . ILE A 1 90 ? 10.869 7.998 -21.752 1.00 76.31 90 ILE A CA 1
ATOM 625 C C . ILE A 1 90 ? 11.869 8.159 -22.915 1.00 76.31 90 ILE A C 1
ATOM 627 O O . ILE A 1 90 ? 11.672 7.555 -23.964 1.00 76.31 90 ILE A O 1
ATOM 631 N N . SER A 1 91 ? 12.959 8.919 -22.736 1.00 70.19 91 SER A N 1
ATOM 632 C CA . SER A 1 91 ? 14.167 8.968 -23.591 1.00 70.19 91 SER A CA 1
ATOM 633 C C . SER A 1 91 ? 15.194 9.927 -22.974 1.00 70.19 91 SER A C 1
ATOM 635 O O . SER A 1 91 ? 14.824 11.026 -22.577 1.00 70.19 91 SER A O 1
ATOM 637 N N . GLY A 1 92 ? 16.471 9.534 -22.873 1.00 60.97 92 GLY A N 1
ATOM 638 C CA . GLY A 1 92 ? 17.579 10.430 -22.481 1.00 60.97 92 GLY A CA 1
ATOM 639 C C . GLY A 1 92 ? 17.535 11.040 -21.066 1.00 60.97 92 GLY A C 1
ATOM 640 O O . GLY A 1 92 ? 18.377 11.874 -20.752 1.00 60.97 92 GLY A O 1
ATOM 641 N N . GLY A 1 93 ? 16.572 10.649 -20.225 1.00 62.59 93 GLY A N 1
ATOM 642 C CA . GLY A 1 93 ? 16.395 11.157 -18.860 1.00 62.59 93 GLY A CA 1
ATOM 643 C C . GLY A 1 93 ? 17.175 10.380 -17.794 1.00 62.59 93 GLY A C 1
ATOM 644 O O . GLY A 1 93 ? 17.724 9.306 -18.050 1.00 62.59 93 GLY A O 1
ATOM 645 N N . GLU A 1 94 ? 17.201 10.915 -16.573 1.00 60.84 94 GLU A N 1
ATOM 646 C CA . GLU A 1 94 ? 17.917 10.297 -15.459 1.00 60.84 94 GLU A CA 1
ATOM 647 C C . GLU A 1 94 ? 17.287 8.962 -15.031 1.00 60.84 94 GLU A C 1
ATOM 649 O O . GLU A 1 94 ? 16.103 8.874 -14.711 1.00 60.84 94 GLU A O 1
ATOM 654 N N . LYS A 1 95 ? 18.119 7.918 -14.925 1.00 69.06 95 LYS A N 1
ATOM 655 C CA . LYS A 1 95 ? 17.759 6.620 -14.318 1.00 69.06 95 LYS A CA 1
ATOM 656 C C . LYS A 1 95 ? 17.428 6.726 -12.815 1.00 69.06 95 LYS A C 1
ATOM 658 O O . LYS A 1 95 ? 17.045 5.726 -12.208 1.00 69.06 95 LYS A O 1
ATOM 663 N 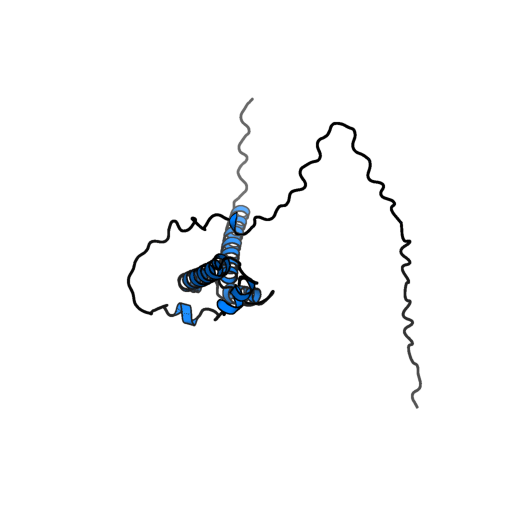N . SER A 1 96 ? 17.599 7.910 -12.223 1.00 81.88 96 SER A N 1
ATOM 664 C CA . SER A 1 96 ? 17.479 8.190 -10.791 1.00 81.88 96 SER A CA 1
ATOM 665 C C . SER A 1 96 ? 16.067 7.923 -10.264 1.00 81.88 96 SER A C 1
ATOM 667 O O . SER A 1 96 ? 15.931 7.248 -9.249 1.00 81.88 96 SER A O 1
ATOM 669 N N . ALA A 1 97 ? 15.018 8.351 -10.977 1.00 87.94 97 ALA A N 1
ATOM 670 C CA . ALA A 1 97 ? 13.630 8.202 -10.526 1.00 87.94 97 ALA A CA 1
ATOM 671 C C . ALA A 1 97 ? 13.171 6.735 -10.463 1.00 87.94 97 ALA A C 1
ATOM 673 O O . ALA A 1 97 ? 12.585 6.305 -9.471 1.00 87.94 97 ALA A O 1
ATOM 674 N N . TYR A 1 98 ? 13.483 5.943 -11.496 1.00 91.50 98 TYR A N 1
ATOM 675 C CA . TYR A 1 98 ? 13.177 4.511 -11.499 1.00 91.50 98 TYR A CA 1
ATOM 676 C C . TYR A 1 98 ? 13.911 3.783 -10.368 1.00 91.50 98 TYR A C 1
ATOM 678 O O . TYR A 1 98 ? 13.304 2.992 -9.651 1.00 91.50 98 TYR A O 1
ATOM 686 N N . GLN A 1 99 ? 15.199 4.082 -10.170 1.00 92.31 99 GLN A N 1
ATOM 687 C CA . GLN A 1 99 ? 15.984 3.466 -9.101 1.00 92.31 99 GLN A CA 1
ATOM 688 C C . GLN A 1 99 ? 15.491 3.878 -7.706 1.00 92.31 99 GLN A C 1
ATOM 690 O O . GLN A 1 99 ? 15.444 3.033 -6.816 1.00 92.31 99 GLN A O 1
ATOM 695 N N . GLY A 1 100 ? 15.097 5.143 -7.530 1.00 94.06 100 GLY A N 1
ATOM 696 C CA . GLY A 1 100 ? 14.467 5.638 -6.307 1.00 94.06 100 GLY A CA 1
ATOM 697 C C . GLY A 1 100 ? 13.202 4.852 -5.977 1.00 94.06 100 GLY A C 1
ATOM 698 O O . GLY A 1 100 ? 13.123 4.262 -4.907 1.00 94.06 100 GLY A O 1
ATOM 699 N N . CYS A 1 101 ? 12.296 4.708 -6.951 1.00 96.31 101 CYS A N 1
ATOM 700 C CA . CYS A 1 101 ? 11.086 3.903 -6.785 1.00 96.31 101 CYS A CA 1
ATOM 701 C C . CYS A 1 101 ? 11.395 2.457 -6.369 1.00 96.31 101 CYS A C 1
ATOM 703 O O . CYS A 1 101 ? 10.806 1.949 -5.419 1.00 96.31 101 CYS A O 1
ATOM 705 N N . LEU A 1 102 ? 12.349 1.790 -7.036 1.00 96.56 102 LEU A N 1
ATOM 706 C CA . LEU A 1 102 ? 12.730 0.423 -6.666 1.00 96.56 102 LEU A CA 1
ATOM 707 C C . LEU A 1 102 ? 13.215 0.339 -5.214 1.00 96.56 102 LEU A C 1
ATOM 709 O O . LEU A 1 102 ? 12.859 -0.600 -4.504 1.00 96.56 102 LEU A O 1
ATOM 713 N N . ASN A 1 103 ? 14.032 1.300 -4.781 1.00 97.00 103 ASN A N 1
ATOM 714 C CA . ASN A 1 103 ? 14.558 1.333 -3.422 1.00 97.00 103 ASN A CA 1
ATOM 715 C C . ASN A 1 103 ? 13.440 1.547 -2.393 1.00 97.00 103 ASN A C 1
ATOM 717 O O . ASN A 1 103 ? 13.394 0.813 -1.406 1.00 97.00 103 ASN A O 1
ATOM 721 N N . ASP A 1 104 ? 12.533 2.492 -2.646 1.00 97.19 104 ASP A N 1
ATOM 722 C CA . ASP A 1 104 ? 11.412 2.806 -1.754 1.00 97.19 104 ASP A CA 1
ATOM 723 C C . ASP A 1 104 ? 10.471 1.601 -1.597 1.00 97.19 104 ASP A C 1
ATOM 725 O O . ASP A 1 104 ? 10.111 1.224 -0.481 1.00 97.19 104 ASP A O 1
ATOM 729 N N . GLU A 1 105 ? 10.141 0.925 -2.700 1.00 98.19 105 GLU A N 1
ATOM 730 C CA . GLU A 1 105 ? 9.296 -0.275 -2.696 1.00 98.19 105 GLU A CA 1
ATOM 731 C C . GLU A 1 105 ? 9.943 -1.452 -1.950 1.00 98.19 105 GLU A C 1
ATOM 733 O O . GLU A 1 105 ? 9.285 -2.152 -1.174 1.00 98.19 105 GLU A O 1
ATOM 738 N N . ILE A 1 106 ? 11.247 -1.672 -2.147 1.00 97.81 106 ILE A N 1
ATOM 739 C CA . ILE A 1 106 ? 11.992 -2.727 -1.446 1.00 97.81 106 ILE A CA 1
ATOM 740 C C . ILE A 1 106 ? 12.072 -2.422 0.052 1.00 97.81 106 ILE A C 1
ATOM 742 O O . ILE A 1 106 ? 11.904 -3.326 0.876 1.00 97.81 106 ILE A O 1
ATOM 746 N N . GLU A 1 107 ? 12.334 -1.172 0.429 1.00 98.06 107 GLU A N 1
ATOM 747 C CA . GLU A 1 107 ? 12.414 -0.791 1.837 1.00 98.06 107 GLU A CA 1
ATOM 748 C C . GLU A 1 107 ? 11.045 -0.894 2.518 1.00 98.06 107 GLU A C 1
ATOM 750 O O . GLU A 1 107 ? 10.947 -1.463 3.608 1.00 98.06 107 GLU A O 1
ATOM 755 N N . ALA A 1 108 ? 9.969 -0.467 1.852 1.00 98.19 108 ALA A N 1
ATOM 756 C CA . ALA A 1 108 ? 8.610 -0.646 2.350 1.00 98.19 108 ALA A CA 1
ATOM 757 C C . ALA A 1 108 ? 8.256 -2.131 2.532 1.00 98.19 108 ALA A C 1
ATOM 759 O O . ALA A 1 108 ? 7.719 -2.515 3.574 1.00 98.19 108 ALA A O 1
ATOM 760 N N . GLN A 1 109 ? 8.630 -3.003 1.587 1.00 97.94 109 GLN A N 1
ATOM 761 C CA . GLN A 1 109 ? 8.450 -4.452 1.727 1.00 97.94 109 GLN A CA 1
ATOM 762 C C . GLN A 1 109 ? 9.203 -5.005 2.949 1.00 97.94 109 GLN A C 1
ATOM 764 O O . GLN A 1 109 ? 8.654 -5.808 3.710 1.00 97.94 109 GLN A O 1
ATOM 769 N N . LYS A 1 110 ? 10.450 -4.570 3.176 1.00 96.62 110 LYS A N 1
ATOM 770 C CA . LYS A 1 110 ? 11.234 -4.968 4.357 1.00 96.62 110 LYS A CA 1
ATOM 771 C C . LYS A 1 110 ? 10.585 -4.485 5.648 1.00 96.62 110 LYS A C 1
ATOM 773 O O . LYS A 1 110 ? 10.472 -5.264 6.595 1.00 96.62 110 LYS A O 1
ATOM 778 N N . GLN A 1 111 ? 10.139 -3.234 5.705 1.00 96.75 111 GLN A N 1
ATOM 779 C CA . GLN A 1 111 ? 9.423 -2.692 6.860 1.00 96.75 111 GLN A CA 1
ATOM 780 C C . GLN A 1 111 ? 8.149 -3.484 7.149 1.00 96.75 111 GLN A C 1
ATOM 782 O O . GLN A 1 111 ? 7.999 -3.983 8.265 1.00 96.75 111 GLN A O 1
ATOM 787 N N . LEU A 1 112 ? 7.318 -3.719 6.131 1.00 97.50 112 LEU A N 1
ATOM 788 C CA . LEU A 1 112 ? 6.137 -4.572 6.236 1.00 97.50 112 LEU A CA 1
ATOM 789 C C . LEU A 1 112 ? 6.489 -5.968 6.742 1.00 97.50 112 LEU A C 1
ATOM 791 O O . LEU A 1 112 ? 5.798 -6.484 7.610 1.00 97.50 112 LEU A O 1
ATOM 795 N N . SER A 1 113 ? 7.578 -6.579 6.272 1.00 95.62 113 SER A N 1
ATOM 796 C CA . SER A 1 113 ? 7.985 -7.913 6.732 1.00 95.62 113 SER A CA 1
ATOM 797 C C . SER A 1 113 ? 8.282 -7.956 8.237 1.00 95.62 113 SER A C 1
ATOM 799 O O . SER A 1 113 ? 7.957 -8.939 8.899 1.00 95.62 113 SER A O 1
ATOM 801 N N . ARG A 1 114 ? 8.840 -6.876 8.797 1.00 95.00 114 ARG A N 1
ATOM 802 C CA . ARG A 1 114 ? 9.162 -6.764 10.227 1.00 95.00 114 ARG A CA 1
ATOM 803 C C . ARG A 1 114 ? 7.917 -6.506 11.075 1.00 95.00 114 ARG A C 1
ATOM 805 O O . ARG A 1 114 ? 7.806 -7.041 12.174 1.00 95.00 114 ARG A O 1
ATOM 812 N N . SER A 1 115 ? 6.981 -5.702 10.574 1.00 94.94 115 SER A N 1
ATOM 813 C CA . SER A 1 115 ? 5.830 -5.213 11.342 1.00 94.94 115 SER A CA 1
ATOM 814 C C . SER A 1 115 ? 4.495 -5.872 10.980 1.00 94.94 115 SER A C 1
ATOM 816 O O . SER A 1 115 ? 3.502 -5.599 11.652 1.00 94.94 115 SER A O 1
ATOM 818 N N . TRP A 1 116 ? 4.437 -6.773 9.990 1.00 95.81 116 TRP A N 1
ATOM 819 C CA . TRP A 1 116 ? 3.187 -7.315 9.427 1.00 95.81 116 TRP A CA 1
ATOM 820 C C . TRP A 1 116 ? 2.190 -7.786 10.483 1.00 95.81 116 TRP A C 1
ATOM 822 O O . TRP A 1 116 ? 1.011 -7.437 10.454 1.00 95.81 116 TRP A O 1
ATOM 832 N N . PHE A 1 117 ? 2.670 -8.564 11.452 1.00 95.25 117 PHE A N 1
ATOM 833 C CA . PHE A 1 117 ? 1.826 -9.143 12.492 1.00 95.25 117 PHE A CA 1
ATOM 834 C C . PHE A 1 117 ? 1.474 -8.168 13.622 1.00 95.25 117 PHE A C 1
ATOM 836 O O . PHE A 1 117 ? 0.585 -8.474 14.412 1.00 95.25 117 PHE A O 1
ATOM 843 N N . SER A 1 118 ? 2.109 -6.993 13.678 1.00 95.56 118 SER A N 1
ATOM 844 C CA . SER A 1 118 ? 1.712 -5.912 14.589 1.00 95.56 118 SER A CA 1
ATOM 845 C C . SER A 1 118 ? 0.448 -5.185 14.114 1.00 95.56 118 SER A C 1
ATOM 847 O O . SER A 1 118 ? -0.280 -4.614 14.926 1.00 95.56 118 SER A O 1
ATOM 849 N N . PHE A 1 119 ? 0.138 -5.251 12.813 1.00 97.12 119 PHE A N 1
ATOM 850 C CA . PHE A 1 119 ? -1.096 -4.706 12.257 1.00 97.12 119 PHE A CA 1
ATOM 851 C C . PHE A 1 119 ? -2.276 -5.670 12.443 1.00 97.12 119 PHE A C 1
ATOM 853 O O . PHE A 1 119 ? -2.160 -6.902 12.353 1.00 97.12 119 PHE A O 1
ATOM 860 N N . LYS A 1 120 ? -3.470 -5.108 12.654 1.00 97.00 120 LYS A N 1
ATOM 861 C CA . LYS A 1 120 ? -4.706 -5.891 12.795 1.00 97.00 120 LYS A CA 1
ATOM 862 C C . LYS A 1 120 ? -5.015 -6.653 11.498 1.00 97.00 120 LYS A C 1
ATOM 864 O O . LYS A 1 120 ? -4.755 -6.169 10.401 1.00 97.00 120 LYS A O 1
ATOM 869 N N . ALA A 1 121 ? -5.583 -7.855 11.617 1.00 95.69 121 ALA A N 1
ATOM 870 C CA . ALA A 1 121 ? -5.843 -8.728 10.465 1.00 95.69 121 ALA A CA 1
ATOM 871 C C . ALA A 1 121 ? -6.851 -8.146 9.457 1.00 95.69 121 ALA A C 1
ATOM 873 O O . ALA A 1 121 ? -6.663 -8.313 8.258 1.00 95.69 121 ALA A O 1
ATOM 874 N N . GLY A 1 122 ? -7.886 -7.438 9.928 1.00 97.38 122 GLY A N 1
ATOM 875 C CA . GLY A 1 122 ? -8.864 -6.773 9.055 1.00 97.38 122 GLY A CA 1
ATOM 876 C C . GLY A 1 122 ? -8.219 -5.718 8.142 1.00 97.38 122 GLY A C 1
ATOM 877 O O . GLY A 1 122 ? -8.252 -5.888 6.924 1.00 97.38 122 GLY A O 1
ATOM 878 N N . PRO A 1 123 ? -7.556 -4.690 8.708 1.00 97.94 123 PRO A N 1
ATOM 879 C CA . PRO A 1 123 ? -6.825 -3.675 7.946 1.00 97.94 123 PRO A CA 1
ATOM 880 C C . PRO A 1 123 ? -5.795 -4.246 6.970 1.00 97.94 123 PRO A C 1
ATOM 882 O O . PRO A 1 123 ? -5.702 -3.763 5.849 1.00 97.94 123 PRO A O 1
ATOM 885 N N . ARG A 1 124 ? -5.086 -5.330 7.326 1.00 97.69 124 ARG A N 1
ATOM 886 C CA . ARG A 1 124 ? -4.179 -6.034 6.396 1.00 97.69 124 ARG A CA 1
ATOM 887 C C . ARG A 1 124 ? -4.858 -6.441 5.087 1.00 97.69 124 ARG A C 1
ATOM 889 O O . ARG A 1 124 ? -4.263 -6.278 4.028 1.00 97.69 124 ARG A O 1
ATOM 896 N N . GLY A 1 125 ? -6.083 -6.963 5.153 1.00 96.38 125 GLY A N 1
ATOM 897 C CA . GLY A 1 125 ? -6.854 -7.335 3.966 1.00 96.38 125 GLY A CA 1
ATOM 898 C C . GLY A 1 125 ? -7.416 -6.128 3.215 1.00 96.38 125 GLY A C 1
ATOM 899 O O . GLY A 1 125 ? -7.326 -6.084 1.991 1.00 96.38 125 GLY A O 1
ATOM 900 N N . ILE A 1 126 ? -7.954 -5.148 3.947 1.00 97.38 126 ILE A N 1
ATOM 901 C CA . ILE A 1 126 ? -8.545 -3.930 3.370 1.00 97.38 126 ILE A CA 1
ATOM 902 C C . ILE A 1 126 ? -7.473 -3.129 2.626 1.00 97.38 126 ILE A C 1
ATOM 904 O O . ILE A 1 126 ? -7.586 -2.941 1.421 1.00 97.38 126 ILE A O 1
ATOM 908 N N . CYS A 1 127 ? -6.380 -2.764 3.297 1.00 97.88 127 CYS A N 1
ATOM 909 C CA . CYS A 1 127 ? -5.289 -2.003 2.692 1.00 97.88 127 CYS A CA 1
ATOM 910 C C . CYS A 1 127 ? -4.650 -2.730 1.502 1.00 97.88 127 CYS A C 1
ATOM 912 O O . CYS A 1 127 ? -4.330 -2.105 0.498 1.00 97.88 127 CYS A O 1
ATOM 914 N N . ALA A 1 128 ? -4.501 -4.060 1.561 1.00 96.50 128 ALA A N 1
ATOM 915 C CA . ALA A 1 128 ? -3.988 -4.821 0.420 1.00 96.50 128 ALA A CA 1
ATOM 916 C C . ALA A 1 128 ? -4.916 -4.748 -0.804 1.00 96.50 128 ALA A C 1
ATOM 918 O O . ALA A 1 128 ? -4.437 -4.813 -1.935 1.00 96.50 128 ALA A O 1
ATOM 919 N N . GLN A 1 129 ? -6.226 -4.617 -0.596 1.00 95.69 129 GLN A N 1
ATOM 920 C CA . GLN A 1 129 ? -7.178 -4.441 -1.684 1.00 95.69 129 GLN A CA 1
ATOM 921 C C . GLN A 1 129 ? -7.158 -3.011 -2.234 1.00 95.69 129 GLN A C 1
ATOM 923 O O . GLN A 1 129 ? -7.180 -2.858 -3.454 1.00 95.69 129 GLN A O 1
ATOM 928 N N . GLU A 1 130 ? -7.044 -1.999 -1.370 1.00 95.75 130 GLU A N 1
ATOM 929 C CA . GLU A 1 130 ? -6.971 -0.590 -1.785 1.00 95.75 130 GLU A CA 1
ATOM 930 C C . GLU A 1 130 ? -5.802 -0.332 -2.742 1.00 95.75 130 GLU A C 1
ATOM 932 O O . GLU A 1 130 ? -6.005 0.288 -3.778 1.00 95.75 130 GLU A O 1
ATOM 937 N N . THR A 1 131 ? -4.632 -0.944 -2.507 1.00 95.81 131 THR A N 1
ATOM 938 C CA . THR A 1 131 ? -3.459 -0.786 -3.401 1.00 95.81 131 THR A CA 1
ATOM 939 C C . THR A 1 131 ? -3.703 -1.207 -4.852 1.00 95.81 131 THR A C 1
ATOM 941 O O . THR A 1 131 ? -2.933 -0.879 -5.747 1.00 95.81 131 THR A O 1
ATOM 944 N N . ARG A 1 132 ? -4.753 -1.986 -5.124 1.00 93.12 132 ARG A N 1
ATOM 945 C CA . ARG A 1 132 ? -5.090 -2.441 -6.482 1.00 93.12 132 ARG A CA 1
ATOM 946 C C . ARG A 1 132 ? -5.964 -1.436 -7.226 1.00 93.12 132 ARG A C 1
ATOM 948 O O . ARG A 1 132 ? -6.229 -1.611 -8.417 1.00 93.12 132 ARG A O 1
ATOM 955 N N . ILE A 1 133 ? -6.440 -0.407 -6.535 1.00 89.38 133 ILE A N 1
ATOM 956 C CA . ILE A 1 133 ? -7.271 0.653 -7.082 1.00 89.38 133 ILE A CA 1
ATOM 957 C C . ILE A 1 133 ? -6.325 1.743 -7.596 1.00 89.38 133 ILE A C 1
ATOM 959 O O . ILE A 1 133 ? -5.565 2.328 -6.842 1.00 89.38 133 ILE A O 1
ATOM 963 N N . GLY A 1 134 ? -6.341 2.016 -8.904 1.00 80.50 134 GLY A N 1
ATOM 964 C CA . GLY A 1 134 ? 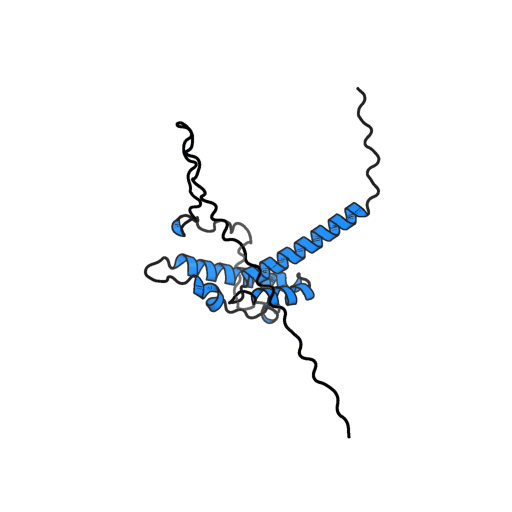-5.488 3.057 -9.508 1.00 80.50 134 GLY A CA 1
ATOM 965 C C . GLY A 1 134 ? -4.231 2.552 -10.230 1.00 80.50 134 GLY A C 1
ATOM 966 O O . GLY A 1 134 ? -3.492 3.344 -10.822 1.00 80.50 134 GLY A O 1
ATOM 967 N N . GLY A 1 135 ? -4.013 1.235 -10.295 1.00 88.25 135 GLY A N 1
ATOM 968 C CA . GLY A 1 135 ? -3.024 0.628 -11.185 1.00 88.25 135 GLY A CA 1
ATOM 969 C C . GLY A 1 135 ? -2.223 -0.498 -10.546 1.00 88.25 135 GLY A C 1
ATOM 970 O O . GLY A 1 135 ? -2.790 -1.394 -9.928 1.00 88.25 135 GLY A O 1
ATOM 971 N N . ALA A 1 136 ? -0.909 -0.492 -10.779 1.00 94.25 136 ALA A N 1
ATOM 972 C CA . ALA A 1 136 ? -0.013 -1.487 -10.206 1.00 94.25 136 ALA A CA 1
ATOM 973 C C . ALA A 1 136 ? 0.151 -1.245 -8.691 1.00 94.25 136 ALA A C 1
ATOM 975 O O . ALA A 1 136 ? 0.463 -0.117 -8.308 1.00 94.25 136 ALA A O 1
ATOM 976 N N . PRO A 1 137 ? -0.044 -2.273 -7.848 1.00 96.50 137 PRO A N 1
ATOM 977 C CA . PRO A 1 137 ? -0.074 -2.118 -6.397 1.00 96.50 137 PRO A CA 1
ATOM 978 C C . PRO A 1 137 ? 1.304 -1.855 -5.786 1.00 96.50 137 PRO A C 1
ATOM 980 O O . PRO A 1 137 ? 2.292 -2.458 -6.196 1.00 96.50 137 PRO A O 1
ATOM 983 N N . SER A 1 138 ? 1.360 -1.002 -4.763 1.00 97.06 138 SER A N 1
ATOM 984 C CA . SER A 1 138 ? 2.599 -0.545 -4.117 1.00 97.06 138 SER A CA 1
ATOM 985 C C . SER A 1 138 ? 2.743 -1.053 -2.676 1.00 97.06 138 SER A C 1
ATOM 987 O O . SER A 1 138 ? 1.783 -1.061 -1.901 1.00 97.06 138 SER A O 1
ATOM 989 N N . TYR A 1 139 ? 3.959 -1.455 -2.289 1.00 98.12 139 TYR A N 1
ATOM 990 C CA . TYR A 1 139 ? 4.298 -1.746 -0.895 1.00 98.12 139 TYR A CA 1
ATOM 991 C C . TYR A 1 139 ? 4.362 -0.478 -0.046 1.00 98.12 139 TYR A C 1
ATOM 993 O O . TYR A 1 139 ? 4.006 -0.541 1.131 1.00 98.12 139 TYR A O 1
ATOM 1001 N N . VAL A 1 140 ? 4.773 0.655 -0.624 1.00 97.75 140 VAL A N 1
ATOM 1002 C CA . VAL A 1 140 ? 4.746 1.960 0.057 1.00 97.75 140 VAL A CA 1
ATOM 1003 C C . VAL A 1 140 ? 3.308 2.308 0.429 1.00 97.75 140 VAL A C 1
ATOM 1005 O O . VAL A 1 140 ? 3.021 2.583 1.590 1.00 97.75 140 VAL A O 1
ATOM 1008 N N . GLU A 1 141 ? 2.385 2.196 -0.525 1.00 97.38 141 GLU A N 1
ATOM 1009 C CA . GLU A 1 141 ? 0.966 2.476 -0.296 1.00 97.38 141 GLU A CA 1
ATOM 1010 C C . GLU A 1 141 ? 0.340 1.517 0.730 1.00 97.38 141 GLU A C 1
ATOM 1012 O O . GLU A 1 141 ? -0.372 1.952 1.638 1.00 97.38 141 GLU A O 1
ATOM 1017 N N . LEU A 1 142 ? 0.663 0.218 0.653 1.00 98.38 142 LEU A N 1
ATOM 1018 C CA . LEU A 1 142 ? 0.212 -0.768 1.637 1.00 98.38 142 LEU A CA 1
ATOM 1019 C C . LEU A 1 142 ? 0.679 -0.415 3.053 1.00 98.38 142 LEU A C 1
ATOM 1021 O O . LEU A 1 142 ? -0.115 -0.456 3.995 1.00 98.38 142 LEU A O 1
ATOM 1025 N N . LEU A 1 143 ? 1.967 -0.099 3.206 1.00 98.44 143 LEU A N 1
ATOM 1026 C CA . LEU A 1 143 ? 2.547 0.274 4.491 1.00 98.44 143 LEU A CA 1
ATOM 1027 C C . LEU A 1 143 ? 1.877 1.533 5.038 1.00 98.44 143 LEU A C 1
ATOM 1029 O O . LEU A 1 143 ? 1.395 1.517 6.169 1.00 98.44 143 LEU A O 1
ATOM 1033 N N . THR A 1 144 ? 1.758 2.575 4.214 1.00 98.12 144 THR A N 1
ATOM 1034 C CA . THR A 1 144 ? 1.124 3.836 4.605 1.00 98.12 144 THR A CA 1
ATOM 1035 C C . THR A 1 144 ? -0.330 3.635 5.029 1.00 98.12 144 THR A C 1
ATOM 1037 O O . THR A 1 144 ? -0.734 4.146 6.070 1.00 98.12 144 THR A O 1
ATOM 1040 N N . CYS A 1 145 ? -1.121 2.853 4.289 1.00 98.50 145 CYS A N 1
ATOM 1041 C CA . CYS A 1 145 ? -2.507 2.569 4.670 1.00 98.50 145 CYS A CA 1
ATOM 1042 C C . CYS A 1 145 ? -2.597 1.912 6.057 1.00 98.50 145 CYS A C 1
ATOM 1044 O O . CYS A 1 145 ? -3.425 2.298 6.884 1.00 98.50 145 CYS A O 1
ATOM 1046 N N . LEU A 1 146 ? -1.716 0.952 6.344 1.00 98.69 146 LEU A N 1
ATOM 1047 C CA . LEU A 1 146 ? -1.701 0.249 7.627 1.00 98.69 146 LEU A CA 1
ATOM 1048 C C . LEU A 1 146 ? -1.241 1.136 8.786 1.00 98.69 146 LEU A C 1
ATOM 1050 O O . LEU A 1 146 ? -1.770 1.031 9.895 1.00 98.69 146 LEU A O 1
ATOM 1054 N N . GLU A 1 147 ? -0.272 2.013 8.543 1.00 98.38 147 GLU A N 1
ATOM 1055 C CA . GLU A 1 147 ? 0.179 3.000 9.521 1.00 98.38 147 GLU A CA 1
ATOM 1056 C C . GLU A 1 147 ? -0.915 4.021 9.829 1.00 98.38 147 GLU A C 1
ATOM 1058 O O . GLU A 1 147 ? -1.159 4.311 11.001 1.00 98.38 147 GLU A O 1
ATOM 1063 N N . LEU A 1 148 ? -1.627 4.500 8.806 1.00 98.50 148 LEU A N 1
ATOM 1064 C CA . LEU A 1 148 ? -2.758 5.408 8.970 1.00 98.50 148 LEU A CA 1
ATOM 1065 C C . LEU A 1 148 ? -3.919 4.752 9.725 1.00 98.50 148 LEU A C 1
ATOM 1067 O O . LEU A 1 148 ? -4.456 5.368 10.643 1.00 98.50 148 LEU A O 1
ATOM 1071 N N . ASP A 1 149 ? -4.281 3.503 9.413 1.00 98.50 149 ASP A N 1
ATOM 1072 C CA . ASP A 1 149 ? -5.307 2.761 10.166 1.00 98.50 149 ASP A CA 1
ATOM 1073 C C . ASP A 1 149 ? -4.924 2.622 11.646 1.00 98.50 14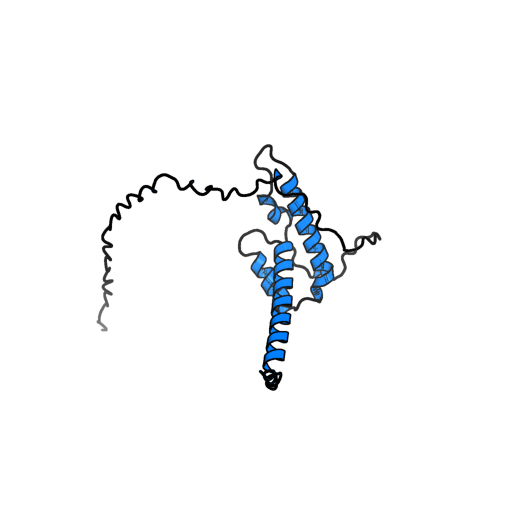9 ASP A C 1
ATOM 1075 O O . ASP A 1 149 ? -5.732 2.888 12.544 1.00 98.50 149 ASP A O 1
ATOM 1079 N N . LYS A 1 150 ? -3.662 2.267 11.914 1.00 98.00 150 LYS A N 1
ATOM 1080 C CA . LYS A 1 150 ? -3.140 2.164 13.278 1.00 98.00 150 LYS A CA 1
ATOM 1081 C C . LYS A 1 150 ? -3.244 3.505 14.011 1.00 98.00 150 LYS A C 1
ATOM 1083 O O . LYS A 1 150 ? -3.797 3.541 15.111 1.00 98.00 150 LYS A O 1
ATOM 1088 N N . GLN A 1 151 ? -2.762 4.586 13.400 1.00 98.19 151 GLN A N 1
ATOM 1089 C CA . GLN A 1 151 ? -2.801 5.932 13.978 1.00 98.19 151 GLN A CA 1
ATOM 1090 C C . GLN A 1 151 ? -4.242 6.408 14.211 1.00 98.19 151 GLN A C 1
ATOM 1092 O O . GLN A 1 151 ? -4.553 6.953 15.270 1.00 98.19 151 GLN A O 1
ATOM 1097 N N . ALA A 1 152 ? -5.152 6.153 13.268 1.00 98.06 152 ALA A N 1
ATOM 1098 C CA . ALA A 1 152 ? -6.566 6.494 13.402 1.00 98.06 152 ALA A CA 1
ATOM 1099 C C . ALA A 1 152 ? -7.221 5.742 14.572 1.00 98.06 152 ALA A C 1
ATOM 1101 O O . ALA A 1 152 ? -7.966 6.331 15.362 1.00 98.06 152 ALA A O 1
ATOM 1102 N N . ALA A 1 153 ? -6.903 4.455 14.739 1.00 97.31 153 ALA A N 1
ATOM 1103 C CA . ALA A 1 153 ? -7.382 3.671 15.869 1.00 97.31 153 ALA A CA 1
ATOM 1104 C C . ALA A 1 153 ? -6.867 4.228 17.209 1.00 97.31 153 ALA A C 1
ATOM 1106 O O . ALA A 1 153 ? -7.651 4.373 18.149 1.00 97.31 153 ALA A O 1
ATOM 1107 N N . GLU A 1 154 ? -5.585 4.584 17.294 1.00 96.88 154 GLU A N 1
ATOM 1108 C CA . GLU A 1 154 ? -4.973 5.184 18.488 1.00 96.88 154 GLU A CA 1
ATOM 1109 C C . GLU A 1 154 ? -5.611 6.540 18.833 1.00 96.88 154 GLU A C 1
ATOM 1111 O O . GLU A 1 154 ? -6.046 6.754 19.969 1.00 96.88 154 GLU A O 1
ATOM 1116 N N . ALA A 1 155 ? -5.781 7.418 17.842 1.00 97.44 155 ALA A N 1
ATOM 1117 C CA . ALA A 1 155 ? -6.429 8.717 18.016 1.00 97.44 155 ALA A CA 1
ATOM 1118 C C . ALA A 1 155 ? -7.894 8.590 18.475 1.00 97.44 155 ALA A C 1
ATOM 1120 O O . ALA A 1 155 ? -8.361 9.358 19.325 1.00 97.44 155 ALA A O 1
ATOM 1121 N N . SER A 1 156 ? -8.628 7.603 17.950 1.00 96.44 156 SER A N 1
ATOM 1122 C CA . SER A 1 156 ? -10.014 7.339 18.355 1.00 96.44 156 SER A CA 1
ATOM 1123 C C . SER A 1 156 ? -10.117 6.845 19.804 1.00 96.44 156 SER A C 1
ATOM 1125 O O . SER A 1 156 ? -11.047 7.214 20.529 1.00 96.44 156 SER A O 1
ATOM 1127 N N . ALA A 1 157 ? -9.142 6.051 20.255 1.00 95.94 157 ALA A N 1
ATOM 1128 C CA . ALA A 1 157 ? -9.083 5.556 21.623 1.00 95.94 157 ALA A CA 1
ATOM 1129 C C . ALA A 1 157 ? -8.828 6.695 22.621 1.00 95.94 157 ALA A C 1
ATOM 1131 O O . ALA A 1 157 ? -9.514 6.769 23.644 1.00 95.94 157 ALA A O 1
ATOM 1132 N N . GLU A 1 158 ? -7.910 7.612 22.301 1.00 94.94 158 GLU A N 1
ATOM 1133 C CA . GLU A 1 158 ? -7.635 8.786 23.135 1.00 94.94 158 GLU A CA 1
ATOM 1134 C C . GLU A 1 158 ? -8.847 9.727 23.201 1.00 94.94 158 GLU A C 1
ATOM 1136 O O . GLU A 1 158 ? -9.279 10.096 24.293 1.00 94.94 158 GLU A O 1
ATOM 1141 N N . ASN A 1 159 ? -9.49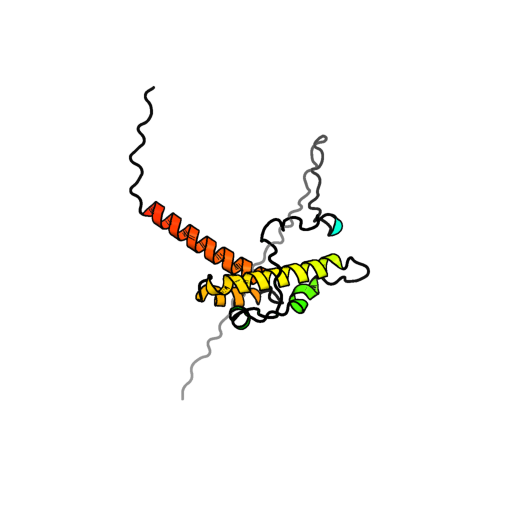4 10.024 22.067 1.00 94.62 159 ASN A N 1
ATOM 1142 C CA . ASN A 1 159 ? -10.732 10.816 22.058 1.00 94.62 159 ASN A CA 1
ATOM 1143 C C . ASN A 1 159 ? -11.814 10.198 22.959 1.00 94.62 159 ASN A C 1
ATOM 1145 O O . ASN A 1 159 ? -12.453 10.889 23.752 1.00 94.62 159 ASN A O 1
ATOM 1149 N N . LYS A 1 160 ? -11.989 8.872 22.907 1.00 95.12 160 LYS A N 1
ATOM 1150 C CA . LYS A 1 160 ? -12.951 8.162 23.762 1.00 95.12 160 LYS A CA 1
ATOM 1151 C C . LYS A 1 160 ? -12.599 8.249 25.249 1.00 95.12 160 LYS A C 1
ATOM 1153 O O . LYS A 1 160 ? -13.507 8.236 26.079 1.00 95.12 160 LYS A O 1
ATOM 1158 N N . LYS A 1 161 ? -11.313 8.306 25.603 1.00 93.81 161 LYS A N 1
ATOM 1159 C CA . LYS A 1 161 ? -10.856 8.490 26.986 1.00 93.81 161 LYS A CA 1
ATOM 1160 C C . LYS A 1 161 ? -11.180 9.898 27.487 1.00 93.81 161 LYS A C 1
ATOM 1162 O O . LYS A 1 161 ? -11.738 10.019 28.573 1.00 93.81 161 LYS A O 1
ATOM 1167 N N . GLN A 1 162 ? -10.927 10.925 26.675 1.00 89.19 162 GLN A N 1
ATOM 1168 C CA . GLN A 1 162 ? -11.265 12.317 26.998 1.00 89.19 162 GLN A CA 1
ATOM 1169 C C . GLN A 1 162 ? -12.771 12.501 27.223 1.00 89.19 162 GLN A C 1
ATOM 1171 O O . GLN A 1 162 ? -13.180 13.113 28.202 1.00 89.19 162 GLN A O 1
ATOM 1176 N N . LEU A 1 163 ? -13.607 11.875 26.387 1.00 87.75 163 LEU A N 1
ATOM 1177 C CA . LEU A 1 163 ? -15.068 11.890 26.551 1.00 87.75 163 LEU A CA 1
ATOM 1178 C C . LEU A 1 163 ? -15.559 11.192 27.831 1.00 87.75 163 LEU A C 1
ATOM 1180 O O . LEU A 1 163 ? -16.690 11.409 28.256 1.00 87.75 163 LEU A O 1
ATOM 1184 N N . LYS A 1 164 ? -14.740 10.317 28.422 1.00 85.19 164 LYS A N 1
ATOM 1185 C CA . LYS A 1 164 ? -15.067 9.560 29.638 1.00 85.19 164 LYS A CA 1
ATOM 1186 C C . LYS A 1 164 ? -14.496 10.176 30.909 1.00 85.19 164 LYS A C 1
ATOM 1188 O O . LYS A 1 164 ? -14.879 9.749 31.997 1.00 85.19 164 LYS A O 1
ATOM 1193 N N . MET A 1 165 ? -13.580 11.133 30.798 1.00 68.50 165 MET A N 1
ATOM 1194 C CA . MET A 1 165 ? -13.126 11.895 31.954 1.00 68.50 165 MET A CA 1
ATOM 1195 C C . MET A 1 165 ? -14.245 12.855 32.387 1.00 68.50 165 MET A C 1
ATOM 1197 O O . MET A 1 165 ? -14.849 13.507 31.534 1.00 68.50 165 MET A O 1
ATOM 1201 N N . PRO A 1 166 ? -14.564 12.944 33.693 1.00 68.25 166 PRO A N 1
ATOM 1202 C CA . PRO A 1 166 ? -15.482 13.965 34.179 1.00 68.25 166 PRO A CA 1
ATOM 1203 C C . PRO A 1 166 ? -14.922 15.346 33.824 1.00 68.25 166 PRO A C 1
ATOM 1205 O O . PRO A 1 166 ? -13.706 15.552 33.861 1.00 68.25 166 PRO A O 1
ATOM 1208 N N . ALA A 1 167 ? -15.813 16.266 33.444 1.00 69.69 167 ALA A N 1
ATOM 1209 C CA . ALA A 1 167 ? -15.451 17.621 33.038 1.00 69.69 167 ALA A CA 1
ATOM 1210 C C . ALA A 1 167 ? -14.464 18.250 34.039 1.00 69.69 167 ALA A C 1
ATOM 1212 O O . ALA A 1 167 ? -14.630 18.045 35.247 1.00 69.69 167 ALA A O 1
ATOM 1213 N N . PRO A 1 168 ? -13.457 19.020 33.580 1.00 62.97 168 PRO A N 1
ATOM 1214 C CA . PRO A 1 168 ? -12.559 19.702 34.497 1.00 62.97 168 PRO A CA 1
ATOM 1215 C C . PRO A 1 168 ? -13.392 20.567 35.446 1.00 62.97 168 PRO A C 1
ATOM 1217 O O . PRO A 1 168 ? -14.176 21.412 35.004 1.00 62.97 168 PRO A O 1
ATOM 1220 N N . SER A 1 169 ? -13.239 20.343 36.755 1.00 60.41 169 SER A N 1
ATOM 1221 C CA . SER A 1 169 ? -13.720 21.273 37.775 1.00 60.41 169 SER A CA 1
ATOM 1222 C C . SER A 1 169 ? -13.245 22.664 37.375 1.00 60.41 169 SER A C 1
ATOM 1224 O O . SER A 1 169 ? -12.043 22.850 37.182 1.00 60.41 169 SER A O 1
ATOM 1226 N N . ARG A 1 170 ? -14.187 23.603 37.178 1.00 63.59 170 ARG A N 1
ATOM 1227 C CA . ARG A 1 170 ? -13.911 24.990 36.771 1.00 63.59 170 ARG A CA 1
ATOM 1228 C C . ARG A 1 170 ? -12.657 25.483 37.485 1.00 63.59 170 ARG A C 1
ATOM 1230 O O . ARG A 1 170 ? -12.681 25.645 38.704 1.00 63.59 170 ARG A O 1
ATOM 1237 N N . VAL A 1 171 ? -11.587 25.732 36.731 1.00 65.56 171 VAL A N 1
ATOM 1238 C CA . VAL A 1 171 ? -10.469 26.527 37.235 1.00 65.56 171 VAL A CA 1
ATOM 1239 C C . VAL A 1 171 ? -11.077 27.884 37.573 1.00 65.56 171 VAL A C 1
ATOM 1241 O O . VAL A 1 171 ? -11.559 28.589 36.684 1.00 65.56 171 VAL A O 1
ATOM 1244 N N . ALA A 1 172 ? -11.189 28.176 38.869 1.00 65.69 172 ALA A N 1
ATOM 1245 C CA 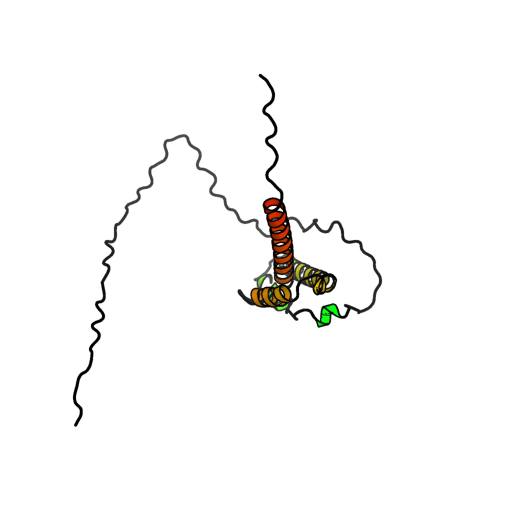. ALA A 1 172 ? -11.729 29.434 39.352 1.00 65.69 172 ALA A CA 1
ATOM 1246 C C . ALA A 1 172 ? -10.918 30.578 38.735 1.00 65.69 172 ALA A C 1
ATOM 1248 O O . ALA A 1 172 ? -9.687 30.536 38.721 1.00 65.69 172 ALA A O 1
ATOM 1249 N N . ALA A 1 173 ? -11.618 31.570 38.185 1.00 66.62 173 ALA A N 1
ATOM 1250 C CA . ALA A 1 173 ? -10.977 32.743 37.613 1.00 66.62 173 ALA A CA 1
ATOM 1251 C C . ALA A 1 173 ? -10.113 33.439 38.685 1.00 66.62 173 ALA A C 1
ATOM 1253 O O . ALA A 1 173 ? -10.564 33.554 39.830 1.00 66.62 173 ALA A O 1
ATOM 1254 N N . PRO A 1 174 ? -8.895 33.896 38.346 1.00 62.62 174 PRO A N 1
ATOM 1255 C CA . PRO A 1 174 ? -8.061 34.632 39.287 1.00 62.62 174 PRO A CA 1
ATOM 1256 C C . PRO A 1 174 ? -8.747 35.951 39.697 1.00 62.62 174 PRO A C 1
ATOM 1258 O O . PRO A 1 174 ? -9.445 36.554 38.873 1.00 62.62 174 PRO A O 1
ATOM 1261 N N . PRO A 1 175 ? -8.588 36.397 40.958 1.00 68.81 175 PRO A N 1
ATOM 1262 C CA . PRO A 1 175 ? -9.164 37.654 41.425 1.00 68.81 175 PRO A CA 1
ATOM 1263 C C . PRO A 1 175 ? -8.544 38.857 40.695 1.00 68.81 175 PRO A C 1
ATOM 1265 O O . PRO A 1 175 ? -7.371 38.819 40.322 1.00 68.81 175 PRO A O 1
ATOM 1268 N N . LYS A 1 176 ? -9.374 39.886 40.475 1.00 64.81 176 LYS A N 1
ATOM 1269 C CA . LYS A 1 176 ? -9.011 41.157 39.828 1.00 64.81 176 LYS A CA 1
ATOM 1270 C C . LYS A 1 176 ? -8.033 41.979 40.656 1.00 64.81 176 LYS A C 1
ATOM 1272 O O . LYS A 1 176 ? -8.186 41.972 41.897 1.00 64.81 176 LYS A O 1
#

Sequence (176 aa):
MRTLTGARACIVAIAVSWPAIVLAQSAPTPPPGIPEAPIGHRQPTAGSVPANDSVKGLGADAAGGDTFGPALRSLPKLDIKATCSRAQPISGGEKSAYQGCLNDEIEAQKQLSRSWFSFKAGPRGICAQETRIGGAPSYVELLTCLELDKQAAEASAENKKQLKMPAPSRVAAPPK

Foldseek 3Di:
DDDDDDDDPPPPPPPPPDPPPPPPPPDPDDDPDDPDDPPDPDDDDPVRDPDPPVPPDDDDDDDDDPDLDPLLVVADDFDLCQVLVVQDDPPPDDPVSSVVSSVLQVVLSVVCSVCVVVFDPVQLVVQQVVLPPPGGGGSNSSSVSRVVVVVVVVVVVVVVVVVPDDDPDPPPDDDD

Secondary structure (DSSP, 8-state):
--------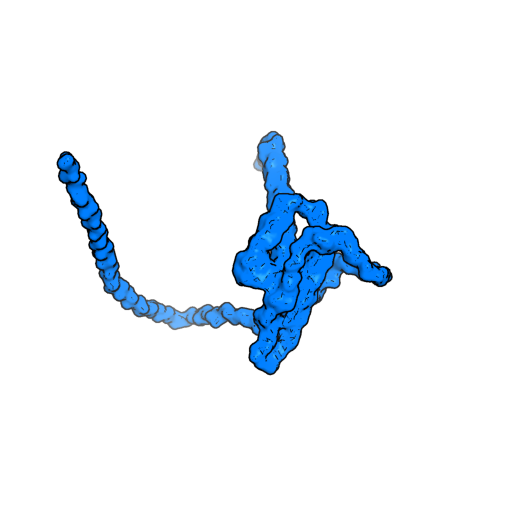------------------PPPPPTTPPPP-----PPPGGGS--------S-------S---HHHHHS----HHHHHGGGS-SSS--THHHHHHHHHHHHHHHHHHHHGGGS-HHHHHHHHHHTTTTSS--HHHHHHHHHHHHHHHHHHHHHHHHTTSPPPP--PPPP-

Radius of gyration: 29.46 Å; chains: 1; bounding box: 84×68×66 Å